Protein AF-A0A7C8YFK7-F1 (afdb_monomer)

Sequence (112 aa):
TAVASSLMDRQGRKSLLTISFSGMAASMLLLSLSFTWEILAPYSGTLAVLGTVLYVLSFSLGAGPVPALLLPEIFASRIRAKAVALSLGMHWASNFVIGLYFLSVVNKFGIS

Secondary structure (DSSP, 8-state):
-HHHHHHHHHH-HHHHHHHHHHHHHHHHHHHHHHHH-GGGGGGHHHHHHHHHHHHHHHIIIIITHHHHHHHHHHS-HHHHHHHHHHHHHHHHHHHHHHHHHHHHHHHHHS--

Organism: Opuntia streptacantha (NCBI:txid393608)

InterPro domains:
  IPR005828 Major facilitator, sugar transporter-like [PF00083] (1-109)
  IPR020846 Major facilitator superfamily domain [PS50850] (1-112)
  IPR036259 MFS transporter superfamily [G3DSA:1.20.1250.20] (1-112)
  IPR036259 MFS transporter superfamily [SSF103473] (3-111)
  IPR050360 Major Facilitator Superfamily Sugar Transporters [PTHR48022] (1-108)

Solvent-accessible surface area (backbone atoms only — not comparable to full-atom values): 6052 Å² total; per-residue (Å²): 105,75,66,33,53,59,48,45,76,73,60,40,67,69,52,43,40,54,54,15,52,51,41,32,51,53,20,52,50,47,32,52,50,27,75,68,38,74,92,36,52,92,48,20,68,61,46,37,51,51,21,50,51,47,25,52,51,23,34,60,52,10,64,56,56,42,56,72,60,43,54,65,70,75,36,57,79,91,51,26,68,61,53,52,51,50,53,51,51,52,50,53,51,51,52,50,53,48,67,70,42,46,64,62,48,44,75,73,71,51,85,131

Foldseek 3Di:
DVVLVVCCVPQDQVRLQVQLVVQLVVLVVQLVCLQPDPVNVVVSVVSNVVSVVSNVVSCVSHVVVSCVVVLQVVDDPVCSVVSVVVVVVVVVVVVVVCVVCVVVCCVVPNDD

Radius of gyration: 17.55 Å; Cα contacts (8 Å, |Δi|>4): 70; chains: 1; bounding box: 43×21×43 Å

Structure (mmCIF, N/CA/C/O backbone):
data_AF-A0A7C8YFK7-F1
#
_entry.id   AF-A0A7C8YFK7-F1
#
loop_
_atom_site.group_PDB
_atom_site.id
_atom_site.type_symbol
_atom_site.label_atom_id
_atom_site.label_alt_id
_atom_site.label_comp_id
_atom_site.label_asym_id
_atom_site.label_entity_id
_atom_site.label_seq_id
_atom_site.pdbx_PDB_ins_code
_atom_site.Cartn_x
_atom_site.Cartn_y
_atom_site.Cartn_z
_atom_site.occupancy
_atom_site.B_iso_or_equiv
_atom_site.auth_seq_id
_atom_site.auth_comp_id
_atom_site.auth_asym_id
_atom_site.auth_atom_id
_atom_site.pdbx_PDB_model_num
ATOM 1 N N . THR A 1 1 ? 6.158 -5.861 11.794 1.00 49.69 1 THR A N 1
ATOM 2 C CA . THR A 1 1 ? 5.114 -5.761 12.840 1.00 49.69 1 THR A CA 1
ATOM 3 C C . THR A 1 1 ? 5.638 -5.181 14.144 1.00 49.69 1 THR A C 1
ATOM 5 O O . THR A 1 1 ? 5.095 -4.170 14.542 1.00 49.69 1 THR A O 1
ATOM 8 N N . ALA A 1 2 ? 6.723 -5.696 14.748 1.00 54.84 2 ALA A N 1
ATOM 9 C CA . ALA A 1 2 ? 7.289 -5.137 15.994 1.00 54.84 2 ALA A CA 1
ATOM 10 C C . ALA A 1 2 ? 7.760 -3.666 15.884 1.00 54.84 2 ALA A C 1
ATOM 12 O O . ALA A 1 2 ? 7.488 -2.851 16.762 1.00 54.84 2 ALA A O 1
ATOM 13 N N . VAL A 1 3 ? 8.411 -3.308 14.770 1.00 59.75 3 VAL A N 1
ATOM 14 C CA . VAL A 1 3 ? 8.826 -1.920 14.480 1.00 59.75 3 VAL A CA 1
ATOM 15 C C . VAL A 1 3 ? 7.614 -1.019 14.208 1.00 59.75 3 VAL A C 1
ATOM 17 O O . VAL A 1 3 ? 7.572 0.119 14.660 1.00 59.75 3 VAL A O 1
ATOM 20 N N . ALA A 1 4 ? 6.595 -1.542 13.517 1.00 55.88 4 ALA A N 1
ATOM 21 C CA . ALA A 1 4 ? 5.356 -0.814 13.239 1.00 55.88 4 ALA A CA 1
ATOM 22 C C . ALA A 1 4 ? 4.587 -0.510 14.533 1.00 55.88 4 ALA A C 1
ATOM 24 O O . ALA A 1 4 ? 4.139 0.614 14.725 1.00 55.88 4 ALA A O 1
ATOM 25 N N . SER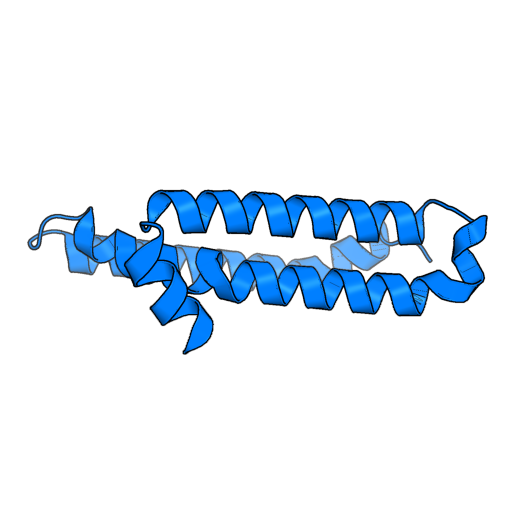 A 1 5 ? 4.488 -1.482 15.448 1.00 56.78 5 SER A N 1
ATOM 26 C CA . SER A 1 5 ? 3.836 -1.294 16.745 1.00 56.78 5 SER A CA 1
ATOM 27 C C . SER A 1 5 ? 4.596 -0.310 17.636 1.00 56.78 5 SER A C 1
ATOM 29 O O . SER A 1 5 ? 3.968 0.569 18.216 1.00 56.78 5 SER A O 1
ATOM 31 N N . SER A 1 6 ? 5.936 -0.368 17.683 1.00 59.28 6 SER A N 1
ATOM 32 C CA . SER A 1 6 ? 6.709 0.580 18.504 1.00 59.28 6 SER A CA 1
ATOM 33 C C . SER A 1 6 ? 6.652 2.013 17.964 1.00 59.28 6 SER A C 1
ATOM 35 O O . SER A 1 6 ? 6.704 2.970 18.737 1.00 59.28 6 SER A O 1
ATOM 37 N N . LEU A 1 7 ? 6.566 2.178 16.639 1.00 57.53 7 LEU A N 1
ATOM 38 C CA . LEU A 1 7 ? 6.439 3.488 16.002 1.00 57.53 7 LEU A CA 1
ATOM 39 C C . LEU A 1 7 ? 5.013 4.044 16.146 1.00 57.53 7 LEU A C 1
ATOM 41 O O . LEU A 1 7 ? 4.834 5.240 16.378 1.00 57.53 7 LEU A O 1
ATOM 45 N N . MET A 1 8 ? 4.003 3.172 16.096 1.00 55.91 8 MET A N 1
ATOM 46 C CA . MET A 1 8 ? 2.598 3.524 16.300 1.00 55.91 8 MET A CA 1
ATOM 47 C C . MET A 1 8 ? 2.322 4.070 17.708 1.00 55.91 8 MET A C 1
ATOM 49 O O . MET A 1 8 ? 1.597 5.060 17.829 1.00 55.91 8 MET A O 1
ATOM 53 N N . ASP A 1 9 ? 2.948 3.494 18.740 1.00 60.50 9 ASP A N 1
ATOM 54 C CA . ASP A 1 9 ? 2.816 3.961 20.128 1.00 60.50 9 ASP A CA 1
ATOM 55 C C . ASP A 1 9 ? 3.470 5.332 20.365 1.00 60.50 9 ASP A C 1
ATOM 57 O O . ASP A 1 9 ? 3.035 6.083 21.236 1.00 60.50 9 ASP A O 1
ATOM 61 N N . ARG A 1 10 ? 4.492 5.701 19.576 1.00 59.84 10 ARG A N 1
ATOM 62 C CA . ARG A 1 10 ? 5.214 6.977 19.738 1.00 59.84 10 ARG A CA 1
ATOM 63 C C . ARG A 1 10 ? 4.669 8.134 18.904 1.00 59.84 10 ARG A C 1
ATOM 65 O O . ARG A 1 10 ? 4.801 9.278 19.326 1.00 59.84 10 ARG A O 1
ATOM 72 N N . GLN A 1 11 ? 4.121 7.872 17.716 1.00 61.47 11 GLN A N 1
ATOM 73 C CA . GLN A 1 11 ? 3.887 8.916 16.702 1.00 61.47 11 GLN A CA 1
ATOM 74 C C . GLN A 1 11 ? 2.408 9.256 16.462 1.00 61.47 11 GLN A C 1
ATOM 76 O O . GLN A 1 11 ? 2.102 10.253 15.808 1.00 61.47 11 GLN A O 1
ATOM 81 N N . GLY A 1 12 ? 1.484 8.474 17.027 1.00 67.12 12 GLY A N 1
ATOM 82 C CA . GLY A 1 12 ? 0.047 8.697 16.898 1.00 67.12 12 GLY A CA 1
ATOM 83 C C . GLY A 1 12 ? -0.526 8.177 15.573 1.00 67.12 12 GLY A C 1
ATOM 84 O O . GLY A 1 12 ? 0.036 8.338 14.488 1.00 67.12 12 GLY A O 1
ATOM 85 N N . ARG A 1 13 ? -1.705 7.556 15.661 1.00 70.12 13 ARG A N 1
ATOM 86 C CA . ARG A 1 13 ? -2.325 6.745 14.594 1.00 70.12 13 ARG A CA 1
ATOM 87 C C . ARG A 1 13 ? -2.587 7.511 13.291 1.00 70.12 13 ARG A C 1
ATOM 89 O O . ARG A 1 13 ? -2.390 6.964 12.212 1.00 70.12 13 ARG A O 1
ATOM 96 N N . LYS A 1 14 ? -2.986 8.788 13.374 1.00 69.81 14 LYS A N 1
ATOM 97 C CA . LYS A 1 14 ? -3.202 9.649 12.192 1.00 69.81 14 LYS A CA 1
ATOM 98 C C . LYS A 1 14 ? -1.902 10.009 11.470 1.00 69.81 14 LYS A C 1
ATOM 100 O O . LYS A 1 14 ? -1.874 9.986 10.246 1.00 69.81 14 LYS A O 1
ATOM 105 N N . SER A 1 15 ? -0.844 10.329 12.215 1.00 73.06 15 SER A N 1
ATOM 106 C CA . SER A 1 15 ? 0.449 10.714 11.634 1.00 73.06 15 SER A CA 1
ATOM 107 C C . SER A 1 15 ? 1.090 9.538 10.897 1.00 73.06 15 SER A C 1
ATOM 109 O O . SER A 1 15 ? 1.552 9.684 9.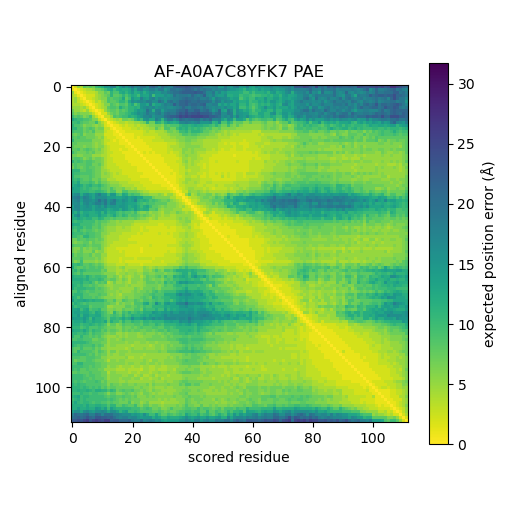766 1.00 73.06 15 SER A O 1
ATOM 111 N N . LEU A 1 16 ? 1.005 8.337 11.486 1.00 77.69 16 LEU A N 1
ATOM 112 C CA . LEU A 1 16 ? 1.516 7.103 10.884 1.00 77.69 16 LEU A CA 1
ATOM 113 C C . LEU A 1 16 ? 0.859 6.801 9.526 1.00 77.69 16 LEU A C 1
ATOM 115 O O . LEU A 1 16 ? 1.529 6.360 8.590 1.00 77.69 16 LEU A O 1
ATOM 119 N N . LEU A 1 17 ? -0.444 7.078 9.403 1.00 80.56 17 LEU A N 1
ATOM 120 C CA . LEU A 1 17 ? -1.182 6.902 8.155 1.00 80.56 17 LEU A CA 1
ATOM 121 C C . LEU A 1 17 ? -0.696 7.881 7.073 1.00 80.56 17 LEU A C 1
ATOM 123 O O . LEU A 1 17 ? -0.425 7.460 5.950 1.00 80.56 17 LEU A O 1
ATOM 127 N N . THR A 1 18 ? -0.521 9.161 7.415 1.00 80.38 18 THR A N 1
ATOM 128 C CA . THR A 1 18 ? -0.033 10.188 6.479 1.00 80.38 18 THR A CA 1
ATOM 129 C C . THR A 1 18 ? 1.395 9.904 6.007 1.00 80.38 18 THR A C 1
ATOM 131 O O . THR A 1 18 ? 1.671 10.015 4.815 1.00 80.38 18 THR A O 1
ATOM 134 N N . ILE A 1 19 ? 2.285 9.479 6.912 1.00 84.25 19 ILE A N 1
ATOM 135 C CA . ILE A 1 19 ? 3.669 9.095 6.581 1.00 84.25 19 ILE A CA 1
ATOM 136 C C . ILE A 1 19 ? 3.694 7.866 5.663 1.00 84.25 19 ILE A C 1
ATOM 138 O O . ILE A 1 19 ? 4.495 7.780 4.736 1.00 84.25 19 ILE A O 1
ATOM 142 N N . SER A 1 20 ? 2.792 6.910 5.886 1.00 86.00 20 SER A N 1
ATOM 143 C CA . SER A 1 20 ? 2.705 5.727 5.026 1.00 86.00 20 SER A CA 1
ATOM 144 C C . SER A 1 20 ? 2.223 6.089 3.624 1.00 86.00 20 SER A C 1
ATOM 146 O O . SER A 1 20 ? 2.788 5.607 2.645 1.00 86.00 20 SER A O 1
ATOM 148 N N . PHE A 1 21 ? 1.225 6.972 3.505 1.00 86.44 21 PHE A N 1
ATOM 149 C CA . PHE A 1 21 ? 0.769 7.469 2.205 1.00 86.44 21 PHE A CA 1
ATOM 150 C C . PHE A 1 21 ? 1.841 8.273 1.468 1.00 86.44 21 PHE A C 1
ATOM 152 O O . PHE A 1 21 ? 1.997 8.079 0.263 1.00 86.44 21 PHE A O 1
ATOM 159 N N . SER A 1 22 ? 2.619 9.111 2.159 1.00 89.19 22 SER A N 1
ATOM 160 C CA . SER A 1 22 ? 3.727 9.827 1.518 1.00 89.19 22 SER A CA 1
ATOM 161 C C . SER A 1 22 ? 4.843 8.876 1.064 1.00 89.19 22 SER A C 1
ATOM 163 O O . SER A 1 22 ? 5.341 9.022 -0.051 1.00 89.19 22 SER A O 1
ATOM 165 N N . GLY A 1 23 ? 5.180 7.856 1.862 1.00 88.38 23 GLY A N 1
ATOM 166 C CA . GLY A 1 23 ? 6.146 6.815 1.487 1.00 88.38 23 GLY A CA 1
ATOM 167 C C . GLY A 1 23 ? 5.697 5.977 0.285 1.00 88.38 23 GLY A C 1
ATOM 168 O O . GLY A 1 23 ? 6.477 5.734 -0.640 1.0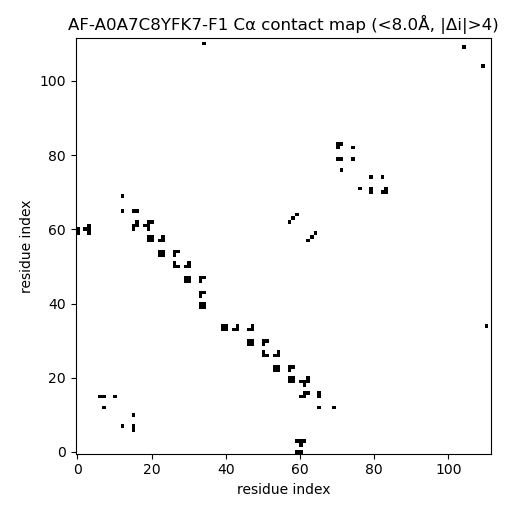0 88.38 23 GLY A O 1
ATOM 169 N N . MET A 1 24 ? 4.415 5.602 0.241 1.00 90.12 24 MET A N 1
ATOM 170 C CA . MET A 1 24 ? 3.817 4.916 -0.909 1.00 90.12 24 MET A CA 1
ATOM 171 C C . MET A 1 24 ? 3.822 5.795 -2.169 1.00 90.12 24 MET A C 1
ATOM 173 O O . MET A 1 24 ? 4.171 5.307 -3.243 1.00 90.12 24 MET A O 1
ATOM 177 N N . ALA A 1 25 ? 3.506 7.090 -2.044 1.00 92.31 25 ALA A N 1
ATOM 178 C CA . ALA A 1 25 ? 3.554 8.036 -3.161 1.00 92.31 25 ALA A CA 1
ATOM 179 C C . ALA A 1 25 ? 4.981 8.211 -3.708 1.00 92.31 25 ALA A C 1
ATOM 181 O O . ALA A 1 25 ? 5.188 8.150 -4.919 1.00 92.31 25 ALA A O 1
ATOM 182 N N . ALA A 1 26 ? 5.975 8.357 -2.828 1.00 92.19 26 ALA A N 1
ATOM 183 C CA . ALA A 1 26 ? 7.380 8.451 -3.220 1.00 92.19 26 ALA A CA 1
ATOM 184 C C . ALA A 1 26 ? 7.869 7.174 -3.926 1.00 92.19 26 ALA A C 1
ATOM 186 O O . ALA A 1 26 ? 8.566 7.249 -4.936 1.00 92.19 26 ALA A O 1
ATOM 187 N N . SER A 1 27 ? 7.450 6.003 -3.439 1.00 90.38 27 SER A N 1
ATOM 188 C CA . SER A 1 27 ? 7.785 4.717 -4.058 1.00 90.38 27 SER A CA 1
ATOM 189 C C . SER A 1 27 ? 7.170 4.584 -5.455 1.00 90.38 27 SER A C 1
ATOM 191 O O . SER A 1 27 ? 7.856 4.182 -6.389 1.00 90.38 27 SER A O 1
ATOM 193 N N . MET A 1 28 ? 5.908 4.988 -5.636 1.00 89.12 28 MET A N 1
ATOM 194 C CA . MET A 1 28 ? 5.258 5.000 -6.954 1.00 89.12 28 MET A CA 1
ATOM 195 C C . MET A 1 28 ? 5.926 5.968 -7.936 1.00 89.12 28 MET A C 1
ATOM 197 O O . MET A 1 28 ? 6.096 5.618 -9.102 1.00 89.12 28 MET A O 1
ATOM 201 N N . LEU A 1 29 ? 6.361 7.147 -7.477 1.00 90.31 29 LEU A N 1
ATOM 202 C CA . LEU A 1 29 ? 7.153 8.065 -8.303 1.00 90.31 29 LEU A CA 1
ATOM 203 C C . LEU A 1 29 ? 8.476 7.430 -8.742 1.00 90.31 29 LEU A C 1
ATOM 205 O O . LEU A 1 29 ? 8.854 7.552 -9.905 1.00 90.31 29 LEU A O 1
ATOM 209 N N . LEU A 1 30 ? 9.151 6.709 -7.843 1.00 88.19 30 LEU A N 1
ATOM 210 C CA . LEU A 1 30 ? 10.392 6.004 -8.159 1.00 88.19 30 LEU A CA 1
ATOM 211 C C . LEU A 1 30 ? 10.169 4.911 -9.216 1.00 88.19 30 LEU A C 1
ATOM 213 O O . LEU A 1 30 ? 10.933 4.852 -10.178 1.00 88.19 30 LEU A O 1
ATOM 217 N N . LEU A 1 31 ? 9.103 4.105 -9.100 1.00 87.69 31 LEU A N 1
ATOM 218 C CA . LEU A 1 31 ? 8.735 3.143 -10.149 1.00 87.69 31 LEU A CA 1
ATOM 219 C C . LEU A 1 31 ? 8.433 3.844 -11.481 1.00 87.69 31 LEU A C 1
ATOM 221 O O . LEU A 1 31 ? 8.935 3.418 -12.518 1.00 87.69 31 LEU A O 1
ATOM 225 N N . SER A 1 32 ? 7.659 4.933 -11.465 1.00 87.88 32 SER A N 1
ATOM 226 C CA . SER A 1 32 ? 7.328 5.685 -12.681 1.00 87.88 32 SER A CA 1
ATOM 227 C C . SER A 1 32 ? 8.583 6.200 -13.388 1.00 87.88 32 SER A C 1
ATOM 229 O O . SER A 1 32 ? 8.705 6.055 -14.603 1.00 87.88 32 SER A O 1
ATOM 231 N N . LEU A 1 33 ? 9.535 6.768 -12.643 1.00 86.12 33 LEU A N 1
ATOM 232 C CA . LEU A 1 33 ? 10.801 7.258 -13.194 1.00 86.12 33 LEU A CA 1
ATOM 233 C C . LEU A 1 33 ? 11.671 6.113 -13.723 1.00 86.12 33 LEU A C 1
ATOM 235 O O . LEU A 1 33 ? 12.274 6.247 -14.786 1.00 86.12 33 LEU A O 1
ATOM 239 N N . SER A 1 34 ? 11.682 4.979 -13.018 1.00 83.81 34 SER A N 1
ATOM 240 C CA . SER A 1 34 ? 12.436 3.782 -13.398 1.00 83.81 34 SER A CA 1
ATOM 241 C C . SER A 1 34 ? 12.004 3.199 -14.744 1.00 83.81 34 SER A C 1
ATOM 243 O O . SER A 1 34 ? 12.837 2.628 -15.442 1.00 83.81 34 SER A O 1
ATOM 245 N N . PHE A 1 35 ? 10.724 3.329 -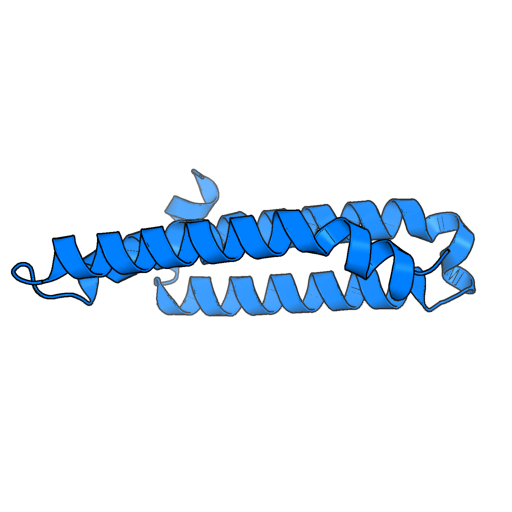15.104 1.00 80.44 35 PHE A N 1
ATOM 246 C CA . PHE A 1 35 ? 10.205 2.848 -16.387 1.00 80.44 35 PHE A CA 1
ATOM 247 C C . PHE A 1 35 ? 10.144 3.921 -17.484 1.00 80.44 35 PHE A C 1
ATOM 249 O O . PHE A 1 35 ? 10.040 3.573 -18.654 1.00 80.44 35 PHE A O 1
ATOM 256 N N . THR A 1 36 ? 10.204 5.211 -17.137 1.00 83.19 36 THR A N 1
ATOM 257 C CA . THR A 1 36 ? 10.097 6.309 -18.121 1.00 83.19 36 THR A CA 1
ATOM 258 C C . THR A 1 36 ? 11.459 6.762 -18.654 1.00 83.19 36 THR A C 1
ATOM 260 O O . THR A 1 36 ? 11.555 7.214 -19.792 1.00 83.19 36 THR A O 1
ATOM 263 N N . TRP A 1 37 ? 12.526 6.679 -17.853 1.00 81.75 37 TRP A N 1
ATOM 264 C CA . TRP A 1 37 ? 13.850 7.139 -18.278 1.00 81.75 37 TRP A CA 1
ATOM 265 C C . TRP A 1 37 ? 14.687 6.030 -18.914 1.00 81.75 37 TRP A C 1
ATOM 267 O O . TRP A 1 37 ? 15.164 5.128 -18.229 1.00 81.75 37 TRP A O 1
ATOM 277 N N . GLU A 1 38 ? 14.983 6.181 -20.208 1.00 71.75 38 GLU A N 1
ATOM 278 C CA . GLU A 1 38 ? 15.837 5.250 -20.962 1.00 71.75 38 GLU A CA 1
ATOM 279 C C . GLU A 1 38 ? 17.263 5.137 -20.403 1.00 71.75 38 GLU A C 1
ATOM 281 O O . GLU A 1 38 ? 17.884 4.082 -20.483 1.00 71.75 38 GLU A O 1
ATOM 286 N N . ILE A 1 39 ? 17.774 6.185 -19.747 1.00 72.38 39 ILE A N 1
ATOM 287 C CA . ILE A 1 39 ? 19.095 6.171 -19.089 1.00 72.38 39 ILE A CA 1
ATOM 288 C C . ILE A 1 39 ? 19.136 5.130 -17.955 1.00 72.38 39 ILE A C 1
ATOM 290 O O . ILE A 1 39 ? 20.184 4.558 -17.659 1.00 72.38 39 ILE A O 1
ATOM 294 N N . LEU A 1 40 ? 17.986 4.862 -17.329 1.00 69.88 40 LEU A N 1
ATOM 295 C CA . LEU A 1 40 ? 17.832 3.860 -16.278 1.00 69.88 40 LEU A CA 1
ATOM 296 C C . LEU A 1 40 ? 17.437 2.482 -16.822 1.00 69.88 40 LEU A C 1
ATOM 298 O O . LEU A 1 40 ? 17.381 1.546 -16.030 1.00 69.88 40 LEU A O 1
ATOM 302 N N . ALA A 1 41 ? 17.234 2.311 -18.135 1.00 71.94 41 ALA A N 1
ATOM 303 C CA . ALA A 1 41 ? 16.854 1.037 -18.748 1.00 71.94 41 ALA A CA 1
ATOM 304 C C . ALA A 1 41 ? 17.690 -0.175 -18.277 1.00 71.94 41 ALA A C 1
ATOM 306 O O . ALA A 1 41 ? 17.073 -1.173 -17.892 1.00 71.94 41 ALA A O 1
ATOM 307 N N . PRO A 1 42 ? 19.040 -0.120 -18.187 1.00 78.81 42 PRO A N 1
ATOM 308 C CA . PRO A 1 42 ? 19.827 -1.265 -17.713 1.00 78.81 42 PRO A CA 1
ATOM 309 C C . PRO A 1 42 ? 19.631 -1.589 -16.222 1.00 78.81 42 PRO A C 1
ATOM 311 O O . PRO A 1 42 ? 19.871 -2.720 -15.808 1.00 78.81 42 PRO A O 1
ATOM 314 N N . TYR A 1 43 ? 19.175 -0.629 -15.411 1.00 80.38 43 TYR A N 1
ATOM 315 C CA . TYR A 1 43 ? 18.926 -0.806 -13.973 1.00 80.38 43 TYR A CA 1
ATOM 316 C C . TYR A 1 43 ? 17.432 -0.842 -13.614 1.00 80.38 43 TYR A C 1
ATOM 318 O O . TYR A 1 43 ? 17.086 -1.023 -12.445 1.00 80.38 43 TYR A O 1
ATOM 326 N N . SER A 1 44 ? 16.550 -0.701 -14.605 1.00 81.56 44 SER A N 1
ATOM 327 C CA . SER A 1 44 ? 15.101 -0.552 -14.441 1.00 81.56 44 SER A CA 1
ATOM 328 C C . SER A 1 44 ? 14.482 -1.695 -13.635 1.00 81.56 44 SER A C 1
ATOM 330 O O . SER A 1 44 ? 13.685 -1.445 -12.735 1.00 81.56 44 SER A O 1
ATOM 332 N N . GLY A 1 45 ? 14.913 -2.939 -13.869 1.00 81.81 45 GLY A N 1
ATOM 333 C CA . GLY A 1 45 ? 14.472 -4.102 -13.096 1.00 81.81 45 GLY A CA 1
ATOM 334 C C . GLY A 1 45 ? 14.833 -4.002 -11.609 1.00 81.81 45 GLY A C 1
ATOM 335 O O . GLY A 1 45 ? 13.979 -4.202 -10.747 1.00 81.81 45 GLY A O 1
ATOM 336 N N . THR A 1 46 ? 16.073 -3.626 -11.287 1.00 86.81 46 THR A N 1
ATOM 337 C CA . THR A 1 46 ? 16.533 -3.478 -9.895 1.00 86.81 46 THR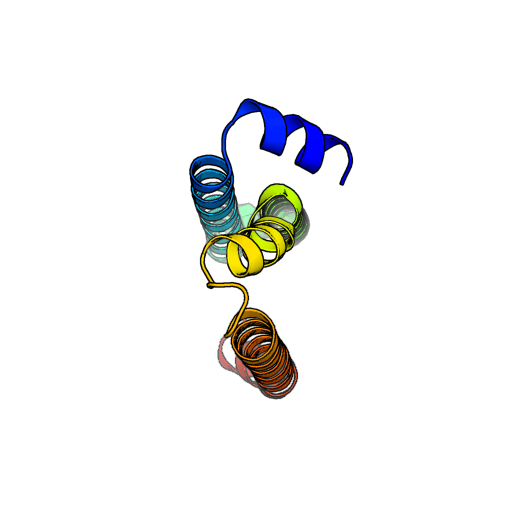 A CA 1
ATOM 338 C C . THR A 1 46 ? 15.821 -2.328 -9.184 1.00 86.81 46 THR A C 1
ATOM 340 O O . THR A 1 46 ? 15.397 -2.484 -8.037 1.00 86.81 46 THR A O 1
ATOM 343 N N . LEU A 1 47 ? 15.645 -1.184 -9.854 1.00 85.44 47 LEU A N 1
ATOM 344 C CA . LEU A 1 47 ? 14.911 -0.043 -9.301 1.00 85.44 47 LEU A CA 1
ATOM 345 C C . LEU A 1 47 ? 13.415 -0.341 -9.133 1.00 85.44 47 LEU A C 1
ATOM 347 O O . LEU A 1 47 ? 12.839 0.054 -8.120 1.00 85.44 47 LEU A O 1
ATOM 351 N N . ALA A 1 48 ? 12.795 -1.081 -10.056 1.00 87.00 48 ALA A N 1
ATOM 352 C CA . ALA A 1 48 ? 11.404 -1.511 -9.933 1.00 87.00 48 ALA A CA 1
ATOM 353 C C . ALA A 1 48 ? 11.203 -2.448 -8.733 1.00 87.00 48 ALA A C 1
ATOM 355 O O . ALA A 1 48 ? 10.258 -2.270 -7.959 1.00 87.00 48 ALA A O 1
ATOM 356 N N . VAL A 1 49 ? 12.119 -3.402 -8.524 1.00 89.31 49 VAL A N 1
ATOM 357 C CA . VAL A 1 49 ? 12.107 -4.271 -7.337 1.00 89.31 49 VAL A CA 1
ATOM 358 C C . VAL A 1 49 ? 12.277 -3.439 -6.068 1.00 89.31 49 VAL A C 1
ATOM 360 O O . VAL A 1 49 ? 11.475 -3.571 -5.144 1.00 89.31 49 VAL A O 1
ATOM 363 N N . LEU A 1 50 ? 13.263 -2.539 -6.030 1.00 90.12 50 LEU A N 1
ATOM 364 C CA . LEU A 1 50 ? 13.513 -1.681 -4.871 1.00 90.12 50 LEU A CA 1
ATOM 365 C C . LEU A 1 50 ? 12.298 -0.801 -4.541 1.00 90.12 50 LEU A C 1
ATOM 367 O O . LEU A 1 50 ? 11.875 -0.739 -3.387 1.00 90.12 50 LEU A O 1
ATOM 371 N N . GLY A 1 51 ? 11.706 -0.164 -5.551 1.00 88.94 51 GLY A N 1
ATOM 372 C CA . GLY A 1 51 ? 10.507 0.654 -5.403 1.00 88.94 51 GLY A CA 1
ATOM 373 C C . GLY A 1 51 ? 9.307 -0.156 -4.914 1.00 88.94 51 GLY A C 1
ATOM 374 O O . GLY A 1 51 ? 8.570 0.300 -4.042 1.00 88.94 51 GLY A O 1
ATOM 375 N N . THR A 1 52 ? 9.141 -1.387 -5.406 1.00 90.44 52 THR A N 1
ATOM 376 C CA . THR A 1 52 ? 8.065 -2.286 -4.960 1.00 90.44 52 THR A CA 1
ATOM 377 C C . THR A 1 52 ? 8.262 -2.694 -3.501 1.00 90.44 52 THR A C 1
ATOM 379 O O . THR A 1 52 ? 7.316 -2.664 -2.715 1.00 90.44 52 THR A O 1
ATOM 382 N N . VAL A 1 53 ? 9.494 -3.018 -3.099 1.00 90.69 53 VAL A N 1
ATOM 383 C CA . VAL A 1 53 ? 9.820 -3.351 -1.706 1.00 90.69 53 VAL A CA 1
ATOM 384 C C . VAL A 1 53 ? 9.567 -2.155 -0.789 1.00 90.69 53 VAL A C 1
ATOM 386 O O . VAL A 1 53 ? 8.920 -2.315 0.244 1.00 90.69 53 VAL A O 1
ATOM 389 N N . LEU A 1 54 ? 10.009 -0.953 -1.169 1.00 89.25 54 LEU A N 1
ATOM 390 C CA . LEU A 1 54 ? 9.751 0.271 -0.404 1.00 89.25 54 LEU A CA 1
ATOM 391 C C . LEU A 1 54 ? 8.251 0.542 -0.257 1.00 89.25 54 LEU A C 1
ATOM 393 O O . LEU A 1 54 ? 7.790 0.814 0.853 1.00 89.25 54 LEU A O 1
ATOM 397 N N . TYR A 1 55 ? 7.480 0.366 -1.332 1.00 89.12 55 TYR A N 1
ATOM 398 C CA . TYR A 1 55 ? 6.025 0.483 -1.297 1.00 89.12 55 TYR A CA 1
ATOM 399 C C . TYR A 1 55 ? 5.401 -0.502 -0.295 1.00 89.12 55 TYR A C 1
ATOM 401 O O . TYR A 1 55 ? 4.611 -0.098 0.561 1.00 89.12 55 TYR A O 1
ATOM 409 N N . VAL A 1 56 ? 5.794 -1.781 -0.345 1.00 88.44 56 VAL A N 1
ATOM 410 C CA . VAL A 1 56 ? 5.293 -2.825 0.568 1.00 88.44 56 VAL A CA 1
ATOM 411 C C . VAL A 1 56 ? 5.682 -2.538 2.020 1.00 88.44 56 VAL A C 1
ATOM 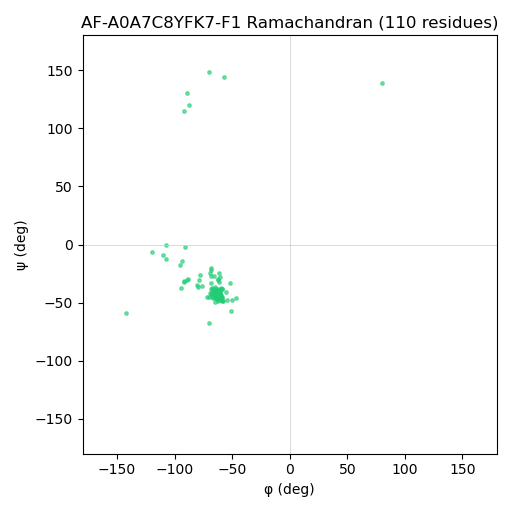413 O O . VAL A 1 56 ? 4.863 -2.731 2.924 1.00 88.44 56 VAL A O 1
ATOM 416 N N . LEU A 1 57 ? 6.899 -2.046 2.265 1.00 86.94 57 LEU A N 1
ATOM 417 C CA . LEU A 1 57 ? 7.357 -1.662 3.600 1.00 86.94 57 LEU A CA 1
ATOM 418 C C . LEU A 1 57 ? 6.553 -0.475 4.143 1.00 86.94 57 LEU A C 1
ATOM 420 O O . LEU A 1 57 ? 6.026 -0.565 5.252 1.00 86.94 57 LEU A O 1
ATOM 424 N N . SER A 1 58 ? 6.387 0.599 3.365 1.00 86.31 58 SER A N 1
ATOM 425 C CA . SER A 1 58 ? 5.563 1.752 3.757 1.00 86.31 58 SER A CA 1
ATOM 426 C C . SER A 1 58 ? 4.104 1.359 4.004 1.00 86.31 58 SER A C 1
ATOM 428 O O . SER A 1 58 ? 3.518 1.777 5.003 1.00 86.31 58 SER A O 1
ATOM 430 N N . PHE A 1 59 ? 3.526 0.503 3.157 1.00 83.94 59 PHE A N 1
ATOM 431 C CA . PHE A 1 59 ? 2.173 -0.020 3.352 1.00 83.94 59 PHE A CA 1
ATOM 432 C C . PHE A 1 59 ? 2.051 -0.812 4.662 1.00 83.94 59 PHE A C 1
ATOM 434 O O . PHE A 1 59 ? 1.138 -0.577 5.458 1.00 83.94 59 PHE A O 1
ATOM 441 N N . SER A 1 60 ? 3.000 -1.716 4.916 1.00 82.81 60 SER A N 1
ATOM 442 C CA . SER A 1 60 ? 3.002 -2.589 6.097 1.00 82.81 60 SER A CA 1
ATOM 443 C C . SER A 1 60 ? 3.185 -1.825 7.411 1.00 82.81 60 SER A C 1
ATOM 445 O O . SER A 1 60 ? 2.741 -2.295 8.460 1.00 82.81 60 SER A O 1
ATOM 447 N N . LEU A 1 61 ? 3.841 -0.661 7.373 1.00 78.31 61 LEU A N 1
ATOM 448 C CA . LEU A 1 61 ? 4.083 0.169 8.552 1.00 78.31 61 LEU A CA 1
ATOM 449 C C . LEU A 1 61 ? 2.854 0.975 8.993 1.00 78.31 61 LEU A C 1
ATOM 451 O O . LEU A 1 61 ? 2.742 1.248 10.186 1.00 78.31 61 LEU A O 1
ATOM 455 N N . GLY A 1 62 ? 1.919 1.314 8.097 1.00 78.69 62 GLY A N 1
ATOM 456 C CA . GLY A 1 62 ? 0.727 2.074 8.490 1.00 78.69 62 GLY A CA 1
ATOM 457 C C . GLY A 1 62 ? -0.561 1.665 7.796 1.00 78.69 62 GLY A C 1
ATOM 458 O O . GLY A 1 62 ? -1.498 1.262 8.477 1.00 78.69 62 GLY A O 1
ATOM 459 N N . ALA A 1 63 ? -0.639 1.731 6.467 1.00 76.50 63 ALA A N 1
ATOM 460 C CA . ALA A 1 63 ? -1.898 1.494 5.750 1.00 76.50 63 ALA A CA 1
ATOM 461 C C . ALA A 1 63 ? -2.484 0.079 5.946 1.00 76.50 63 ALA A C 1
ATOM 463 O O . ALA A 1 63 ? -3.697 -0.085 5.854 1.00 76.50 63 ALA A O 1
ATOM 464 N N . GLY A 1 64 ? -1.657 -0.918 6.275 1.00 79.00 64 GLY A N 1
ATOM 465 C CA . GLY A 1 64 ? -2.115 -2.244 6.697 1.00 79.00 64 GLY A CA 1
ATOM 466 C C . GLY A 1 64 ? -2.767 -2.251 8.093 1.00 79.00 64 GLY A C 1
ATOM 467 O O . GLY A 1 64 ? -3.967 -2.499 8.208 1.00 79.00 64 GLY A O 1
ATOM 468 N N . PRO A 1 65 ? -2.008 -1.998 9.177 1.00 72.00 65 PRO A N 1
ATOM 469 C CA . PRO A 1 65 ? -2.513 -2.148 10.546 1.00 72.00 65 PRO A CA 1
ATOM 470 C C . PRO A 1 65 ? -3.401 -0.990 11.034 1.00 72.00 65 PRO A C 1
ATOM 472 O O . PRO A 1 65 ? -4.301 -1.204 11.845 1.00 72.00 65 PRO A O 1
ATOM 475 N N . VAL A 1 66 ? -3.175 0.241 10.566 1.00 78.44 66 VAL A N 1
ATOM 476 C CA . VAL A 1 66 ? -3.813 1.444 11.132 1.00 78.44 66 VAL A CA 1
ATOM 477 C C . VAL A 1 66 ? -5.325 1.489 10.889 1.00 78.44 66 VAL A C 1
ATOM 479 O O . VAL A 1 66 ? -6.050 1.754 11.850 1.00 78.44 66 VAL A O 1
ATOM 482 N N . PRO A 1 67 ? -5.861 1.194 9.686 1.00 75.88 67 PRO A N 1
ATOM 483 C CA . PRO A 1 67 ? -7.309 1.147 9.485 1.00 75.88 67 PRO A CA 1
ATOM 484 C C . PRO A 1 67 ? -7.984 0.078 10.349 1.00 75.88 67 PRO A C 1
ATOM 486 O O . PRO A 1 67 ? -9.028 0.343 10.941 1.00 75.88 67 PRO A O 1
ATOM 489 N N . ALA A 1 68 ? -7.362 -1.097 10.497 1.00 74.62 68 ALA A N 1
ATOM 490 C CA . ALA A 1 68 ? -7.885 -2.176 11.336 1.00 74.62 68 ALA A CA 1
ATOM 491 C C . ALA A 1 68 ? -7.991 -1.777 12.820 1.00 74.62 68 ALA A C 1
ATOM 493 O O . ALA A 1 68 ? -8.889 -2.245 13.517 1.00 74.62 68 ALA A O 1
ATOM 494 N N . LEU A 1 69 ? -7.114 -0.884 13.288 1.00 76.19 69 LEU A N 1
ATOM 495 C CA . LEU A 1 69 ? -7.111 -0.362 14.657 1.00 76.19 69 LEU A CA 1
ATOM 496 C C . LEU A 1 69 ? -7.991 0.880 14.847 1.00 76.19 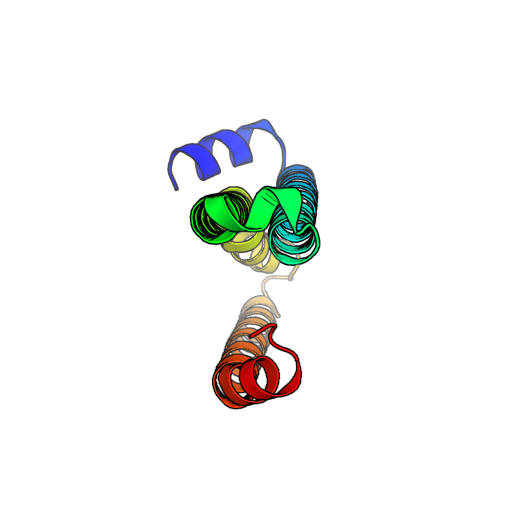69 LEU A C 1
ATOM 498 O O . LEU A 1 69 ? -8.522 1.085 15.935 1.00 76.19 69 LEU A O 1
ATOM 502 N N . LEU A 1 70 ? -8.169 1.702 13.808 1.00 76.31 70 LEU A N 1
ATOM 503 C CA . LEU A 1 70 ? -9.011 2.901 13.859 1.00 76.31 70 LEU A CA 1
ATOM 504 C C . LEU A 1 70 ? -10.504 2.586 13.709 1.00 76.31 70 LEU A C 1
ATOM 506 O O . LEU A 1 70 ? -11.321 3.229 14.366 1.00 76.31 70 LEU A O 1
ATOM 510 N N . LEU A 1 71 ? -10.884 1.604 12.881 1.00 76.19 71 LEU A N 1
ATOM 511 C CA . LEU A 1 71 ? -12.294 1.243 12.670 1.00 76.19 71 LEU A CA 1
ATOM 512 C C . LEU A 1 71 ? -13.021 0.930 14.003 1.00 76.19 71 LEU A C 1
ATOM 514 O O . LEU A 1 71 ? -14.083 1.503 14.245 1.00 76.19 71 LEU A O 1
ATOM 518 N N . PRO A 1 72 ? -12.474 0.112 14.926 1.00 74.62 72 PRO A N 1
ATOM 519 C CA . PRO A 1 72 ? -13.110 -0.167 16.215 1.00 74.62 72 PRO A CA 1
ATOM 520 C C . PRO A 1 72 ? -13.166 1.025 17.181 1.00 74.62 72 PRO A C 1
ATOM 522 O O . PRO A 1 72 ? -13.968 0.978 18.114 1.00 74.62 72 PRO A O 1
ATOM 525 N N . GLU A 1 73 ? -12.313 2.039 16.990 1.00 78.69 73 GLU A N 1
ATOM 526 C CA . GLU A 1 73 ? -12.214 3.231 17.849 1.00 78.69 73 GLU A CA 1
ATOM 527 C C . GLU A 1 73 ? -13.136 4.366 17.405 1.00 78.69 73 GLU A C 1
ATOM 529 O O . GLU A 1 73 ? -13.619 5.127 18.238 1.00 78.69 73 GLU A O 1
ATOM 534 N N . ILE A 1 74 ? -13.405 4.471 16.102 1.00 81.56 74 ILE A N 1
ATOM 535 C CA . ILE A 1 74 ? -14.300 5.490 15.538 1.00 81.56 74 ILE A CA 1
ATOM 536 C C . ILE A 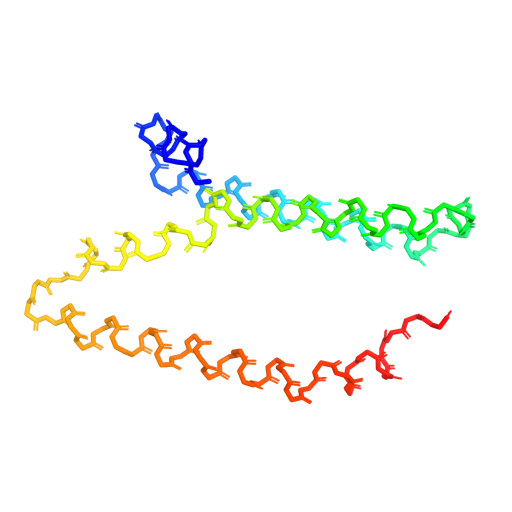1 74 ? -15.769 5.072 15.697 1.00 81.56 74 ILE A C 1
ATOM 538 O O . ILE A 1 74 ? -16.643 5.916 15.903 1.00 81.56 74 ILE A O 1
ATOM 542 N N . PHE A 1 75 ? -16.068 3.772 15.605 1.00 83.69 75 PHE A N 1
ATOM 543 C CA . PHE A 1 75 ? -17.443 3.282 15.666 1.00 83.69 75 PHE A CA 1
ATOM 544 C C . PHE A 1 75 ? -17.906 2.974 17.093 1.00 83.69 75 PHE A C 1
ATOM 546 O O . PHE A 1 75 ? -17.289 2.200 17.823 1.00 83.69 75 PHE A O 1
ATOM 553 N N . ALA A 1 76 ? -19.082 3.498 17.453 1.00 81.69 76 ALA A N 1
ATOM 554 C CA . ALA A 1 76 ? -19.753 3.163 18.705 1.00 81.69 76 ALA A CA 1
ATOM 555 C C . ALA A 1 76 ? -20.002 1.647 18.823 1.00 81.69 76 ALA A C 1
ATOM 557 O O . ALA A 1 76 ? -20.347 0.977 17.842 1.00 81.69 76 ALA A O 1
ATOM 558 N N . SER A 1 77 ? -19.894 1.110 20.044 1.00 81.50 77 SER A N 1
ATOM 559 C CA . SER A 1 77 ? -19.947 -0.339 20.318 1.00 81.50 77 SER A CA 1
ATOM 560 C C . SER A 1 77 ? -21.166 -1.045 19.708 1.00 81.50 77 SER A C 1
ATOM 562 O O . SER A 1 77 ? -21.045 -2.179 19.250 1.00 81.50 77 SER A O 1
ATOM 564 N N . ARG A 1 78 ? -22.310 -0.350 19.634 1.00 82.12 78 ARG A N 1
ATOM 565 C CA . ARG A 1 78 ? -23.581 -0.839 19.078 1.00 82.12 78 ARG A CA 1
ATOM 566 C C . ARG A 1 78 ? -23.529 -1.145 17.576 1.00 82.12 78 ARG A C 1
ATOM 568 O O . ARG A 1 78 ? -24.184 -2.083 17.134 1.00 82.12 78 ARG A O 1
ATOM 575 N N . ILE A 1 79 ? -22.790 -0.360 16.791 1.00 85.94 79 ILE A N 1
ATOM 576 C CA . ILE A 1 79 ? -22.726 -0.495 15.320 1.00 85.94 79 ILE A CA 1
ATOM 577 C C . ILE A 1 79 ? -21.402 -1.077 14.823 1.00 85.94 79 ILE A C 1
ATOM 579 O O . ILE A 1 79 ? -21.312 -1.498 13.672 1.00 85.94 79 ILE A O 1
ATOM 583 N N . ARG A 1 80 ? -20.393 -1.148 15.695 1.00 85.81 80 ARG A N 1
ATOM 584 C CA . ARG A 1 80 ? -19.029 -1.577 15.379 1.00 85.81 80 ARG A CA 1
ATOM 585 C C . ARG A 1 80 ? -18.959 -2.896 14.612 1.00 85.81 80 ARG A C 1
ATOM 587 O O . ARG A 1 80 ? -18.284 -2.952 13.594 1.00 85.81 80 ARG A O 1
ATOM 594 N N . ALA A 1 81 ? -19.680 -3.930 15.049 1.00 85.44 81 ALA A N 1
ATOM 595 C CA . ALA A 1 81 ? -19.655 -5.231 14.375 1.00 85.44 81 ALA A CA 1
ATOM 596 C C . ALA A 1 81 ? -20.154 -5.145 12.919 1.00 85.44 81 ALA A C 1
ATOM 598 O O . ALA A 1 81 ? -19.527 -5.694 12.017 1.00 85.44 81 ALA A O 1
ATOM 599 N N . LYS A 1 82 ? -21.241 -4.399 12.676 1.00 87.25 82 LYS A N 1
ATOM 600 C CA . LYS A 1 82 ? -21.797 -4.200 11.328 1.00 87.25 82 LYS A CA 1
ATOM 601 C C . LYS A 1 82 ? -20.866 -3.361 10.452 1.00 87.25 82 LYS A C 1
ATOM 603 O O . LYS A 1 82 ? -20.651 -3.701 9.295 1.00 87.25 82 LYS A O 1
ATOM 608 N N . ALA A 1 83 ? -20.302 -2.291 11.011 1.00 86.56 83 ALA A N 1
ATOM 609 C CA . ALA A 1 83 ? -19.395 -1.404 10.292 1.00 86.56 83 ALA A CA 1
ATOM 610 C C . ALA A 1 83 ? -18.095 -2.119 9.887 1.00 86.56 83 ALA A C 1
ATOM 612 O O . ALA A 1 83 ? -17.690 -2.044 8.731 1.00 86.56 83 ALA A O 1
ATOM 613 N N . VAL A 1 84 ? -17.490 -2.885 10.803 1.00 86.88 84 VAL A N 1
ATOM 614 C CA . VAL A 1 84 ? -16.286 -3.682 10.518 1.00 86.88 84 VAL A CA 1
ATOM 615 C C . VAL A 1 84 ? -16.571 -4.758 9.468 1.00 86.88 84 VAL A C 1
ATOM 617 O O . VAL A 1 84 ? -15.776 -4.918 8.546 1.00 86.88 84 VAL A O 1
ATOM 620 N N . ALA A 1 85 ? -17.711 -5.454 9.555 1.00 87.88 85 ALA A N 1
ATOM 621 C CA . ALA A 1 85 ? -18.102 -6.446 8.554 1.00 87.88 85 ALA A CA 1
ATOM 622 C C . ALA A 1 85 ? -18.273 -5.824 7.157 1.00 87.88 85 ALA A C 1
ATOM 624 O O . ALA A 1 85 ? -17.795 -6.391 6.176 1.00 87.88 85 ALA A O 1
ATOM 625 N N . LEU A 1 86 ? -18.891 -4.640 7.065 1.00 90.25 86 LEU A N 1
ATOM 626 C CA . LEU A 1 86 ? -19.038 -3.913 5.803 1.00 90.25 86 LEU A CA 1
ATOM 627 C C . LEU A 1 86 ? -17.680 -3.480 5.235 1.00 90.25 86 LEU A C 1
ATOM 629 O O . LEU A 1 86 ? -17.416 -3.711 4.058 1.00 90.25 86 LEU A O 1
ATOM 633 N N . SER A 1 87 ? -16.803 -2.902 6.063 1.00 87.56 87 SER A N 1
ATOM 634 C CA . SER A 1 87 ? -15.454 -2.504 5.641 1.00 87.56 87 SER A CA 1
ATOM 635 C C . SER A 1 87 ? -14.625 -3.695 5.165 1.00 87.56 87 SER A C 1
ATOM 637 O 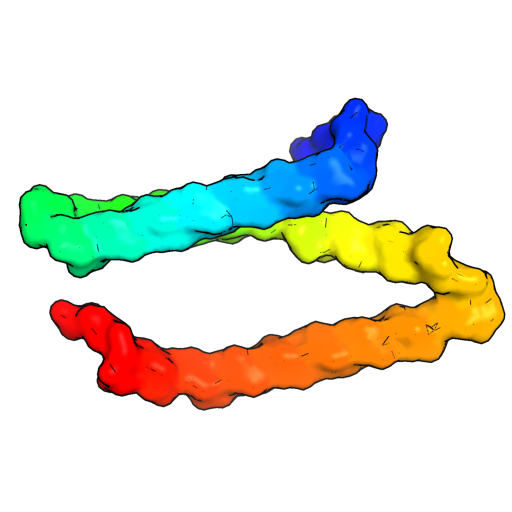O . SER A 1 87 ? -13.952 -3.595 4.141 1.00 87.56 87 SER A O 1
ATOM 639 N N . LEU A 1 88 ? -14.694 -4.832 5.863 1.00 87.88 88 LEU A N 1
ATOM 640 C CA . LEU A 1 88 ? -14.001 -6.050 5.453 1.00 87.88 88 LEU A CA 1
ATOM 641 C C . LEU A 1 88 ? -14.588 -6.609 4.151 1.00 87.88 88 LEU A C 1
ATOM 643 O O . LEU A 1 88 ? -13.834 -6.973 3.253 1.00 87.88 88 LEU A O 1
ATOM 647 N N . GLY A 1 89 ? -15.916 -6.616 4.011 1.00 91.25 89 GLY A N 1
ATOM 648 C CA . GLY A 1 89 ? -16.591 -7.010 2.774 1.00 91.25 89 GLY A CA 1
ATOM 649 C C . GLY A 1 89 ? -16.169 -6.148 1.582 1.00 91.25 89 GLY A C 1
ATOM 650 O O . GLY A 1 89 ? -15.807 -6.681 0.537 1.00 91.25 89 GLY A O 1
ATOM 651 N N . MET A 1 90 ? -16.123 -4.823 1.756 1.00 90.81 90 MET A N 1
ATOM 652 C CA . MET A 1 90 ? -15.621 -3.889 0.740 1.00 90.81 90 MET A CA 1
ATOM 653 C C . MET A 1 90 ? -14.142 -4.123 0.423 1.00 90.81 90 MET A C 1
ATOM 655 O O . MET A 1 90 ? -13.759 -4.080 -0.741 1.00 90.81 90 MET A O 1
ATOM 659 N N . HIS A 1 91 ? -13.312 -4.412 1.430 1.00 89.19 91 HIS A N 1
ATOM 660 C CA . HIS A 1 91 ? -11.898 -4.720 1.222 1.00 89.19 91 HIS A CA 1
ATOM 661 C C . HIS A 1 91 ? -11.709 -5.965 0.344 1.00 89.19 91 HIS A C 1
ATOM 663 O O . HIS A 1 91 ? -10.959 -5.929 -0.632 1.00 89.19 91 HIS A O 1
ATOM 669 N N . TRP A 1 92 ? -12.437 -7.045 0.640 1.00 91.69 92 TRP A N 1
ATOM 670 C CA . TRP A 1 92 ? -12.414 -8.261 -0.172 1.00 91.69 92 TRP A CA 1
ATOM 671 C C . TRP A 1 92 ? -12.975 -8.044 -1.576 1.00 91.69 92 TRP A C 1
ATOM 673 O O . TRP A 1 92 ? -12.386 -8.535 -2.537 1.00 91.69 92 TRP A O 1
ATOM 683 N N . ALA A 1 93 ? -14.057 -7.274 -1.717 1.00 94.12 93 ALA A N 1
ATOM 684 C CA . ALA A 1 93 ? -14.612 -6.928 -3.023 1.00 94.12 93 ALA A CA 1
ATOM 685 C C . ALA A 1 93 ? -13.593 -6.166 -3.887 1.00 94.12 93 ALA A C 1
ATOM 687 O O . ALA A 1 93 ? -13.383 -6.523 -5.044 1.00 94.12 93 ALA A O 1
ATOM 688 N N . SER A 1 94 ? -12.899 -5.178 -3.317 1.00 91.88 94 SER A N 1
ATOM 689 C CA . SER A 1 94 ? -11.827 -4.455 -4.010 1.00 91.88 94 SER A CA 1
ATOM 690 C C . SER A 1 94 ? -10.677 -5.378 -4.414 1.00 91.88 94 SER A C 1
ATOM 692 O O . SER A 1 94 ? -10.235 -5.322 -5.558 1.00 91.88 94 SER A O 1
ATOM 694 N N . ASN A 1 95 ? -10.227 -6.269 -3.522 1.00 91.75 95 ASN A N 1
ATOM 695 C CA . ASN A 1 95 ? -9.180 -7.244 -3.851 1.00 91.75 95 ASN A CA 1
ATOM 696 C C . ASN A 1 95 ? -9.606 -8.186 -4.983 1.00 91.75 95 ASN A C 1
ATOM 698 O O . ASN A 1 95 ? -8.803 -8.487 -5.862 1.00 91.75 95 ASN A O 1
ATOM 702 N N . PHE A 1 96 ? -10.869 -8.617 -4.995 1.00 94.00 96 PHE A N 1
ATOM 703 C CA . PHE A 1 96 ? -11.413 -9.446 -6.066 1.00 94.00 96 PHE A CA 1
ATOM 704 C C . PHE A 1 96 ? -11.408 -8.710 -7.411 1.00 94.00 96 PHE A C 1
ATOM 706 O O . PHE A 1 96 ? -10.927 -9.247 -8.406 1.00 94.00 96 PHE A O 1
ATOM 713 N N . VAL A 1 97 ? -11.870 -7.456 -7.433 1.00 95.06 97 VAL A N 1
ATOM 714 C CA . VAL A 1 97 ? -11.837 -6.604 -8.631 1.00 95.06 97 VAL A CA 1
ATOM 715 C C . VAL A 1 97 ? -10.400 -6.420 -9.125 1.00 95.06 97 VAL A C 1
ATOM 717 O O . VAL A 1 97 ? -10.133 -6.632 -10.305 1.00 95.06 97 VAL A O 1
ATOM 720 N N . ILE A 1 98 ? -9.457 -6.091 -8.237 1.00 92.25 98 ILE A N 1
ATOM 721 C CA . ILE A 1 98 ? -8.039 -5.955 -8.599 1.00 92.25 98 ILE A CA 1
ATOM 722 C C . ILE A 1 98 ? -7.520 -7.265 -9.199 1.00 92.25 98 ILE A C 1
ATOM 724 O O . ILE A 1 98 ? -6.947 -7.239 -10.282 1.00 92.25 98 ILE A O 1
ATOM 728 N N . GLY A 1 99 ? -7.771 -8.407 -8.555 1.00 91.75 99 GLY A N 1
ATOM 729 C CA . GLY A 1 99 ? -7.329 -9.717 -9.039 1.00 91.75 99 GLY A CA 1
ATOM 730 C C . GLY A 1 99 ? -7.865 -10.072 -10.429 1.00 91.75 99 GLY A C 1
ATOM 731 O O . GLY A 1 99 ? -7.126 -10.619 -11.244 1.00 91.75 99 GLY A O 1
ATOM 732 N N . LEU A 1 100 ? -9.115 -9.711 -10.731 1.00 92.56 100 LEU A N 1
ATOM 733 C CA . LEU A 1 100 ? -9.718 -9.944 -12.045 1.00 92.56 100 LEU A CA 1
ATOM 734 C C . LEU A 1 100 ? -9.119 -9.056 -13.141 1.00 92.56 100 LEU A C 1
ATOM 736 O O . LEU A 1 100 ? -8.840 -9.527 -14.244 1.00 92.56 100 LEU A O 1
ATOM 740 N N . TYR A 1 101 ? -8.942 -7.764 -12.860 1.00 91.94 101 TYR A N 1
ATOM 741 C CA . TYR A 1 101 ? -8.557 -6.796 -13.889 1.00 91.94 101 TYR A CA 1
ATOM 742 C C . TYR A 1 101 ? -7.051 -6.568 -13.997 1.00 91.94 101 TYR A C 1
ATOM 744 O O . TYR A 1 101 ? -6.617 -6.023 -15.009 1.00 91.94 101 TYR A O 1
ATOM 752 N N . PHE A 1 102 ? -6.249 -7.007 -13.023 1.00 89.25 102 PHE A N 1
ATOM 753 C CA . PHE A 1 102 ? -4.810 -6.738 -12.972 1.00 89.25 102 PHE A CA 1
ATOM 754 C C . PHE A 1 102 ? -4.097 -7.082 -14.285 1.00 89.25 102 PHE A C 1
ATOM 756 O O . PHE A 1 102 ? -3.535 -6.197 -14.926 1.00 89.25 102 PHE A O 1
ATOM 763 N N . LEU A 1 103 ? -4.194 -8.334 -14.747 1.00 90.00 103 LEU A N 1
ATOM 764 C CA . LEU A 1 103 ? -3.555 -8.762 -15.997 1.00 90.00 103 LEU A CA 1
ATOM 765 C C . LEU A 1 103 ? -4.105 -8.013 -17.217 1.00 90.00 103 LEU A C 1
ATOM 767 O O . LEU A 1 103 ? -3.349 -7.651 -18.112 1.00 90.00 103 LEU A O 1
ATOM 771 N N . SER A 1 104 ? -5.411 -7.738 -17.247 1.00 89.31 104 SER A N 1
ATOM 772 C CA . SER A 1 104 ? -6.036 -7.005 -18.356 1.00 89.31 104 SER A CA 1
ATOM 773 C C . SER A 1 104 ? -5.532 -5.564 -18.457 1.00 89.31 104 SER A C 1
ATOM 775 O O . SER A 1 104 ? -5.348 -5.052 -19.560 1.00 89.31 104 SER A O 1
ATOM 777 N N . VAL A 1 105 ? -5.305 -4.908 -17.316 1.00 88.81 105 VAL A N 1
ATOM 778 C CA . VAL A 1 105 ? -4.758 -3.549 -17.252 1.00 88.81 105 VAL A CA 1
ATOM 779 C C . VAL A 1 105 ? -3.278 -3.556 -17.621 1.00 88.81 105 VAL A C 1
ATOM 781 O O . VAL A 1 105 ? -2.873 -2.748 -18.451 1.00 88.81 105 VAL A O 1
ATOM 784 N N . VAL A 1 106 ? -2.491 -4.494 -17.086 1.00 87.00 106 VAL A N 1
ATOM 785 C CA . VAL A 1 106 ? -1.060 -4.622 -17.409 1.00 87.00 106 VAL A CA 1
ATOM 786 C C . VAL A 1 106 ? -0.849 -4.922 -18.894 1.00 87.00 106 VAL A C 1
ATOM 788 O O . VAL A 1 106 ? -0.003 -4.303 -19.518 1.00 87.00 106 VAL A O 1
ATOM 791 N N . ASN A 1 107 ? -1.660 -5.778 -19.512 1.00 85.88 107 ASN A N 1
ATOM 792 C CA . ASN A 1 107 ? -1.515 -6.076 -20.941 1.00 85.88 107 ASN A CA 1
ATOM 793 C C . ASN A 1 107 ? -1.895 -4.900 -21.859 1.00 85.88 107 ASN A C 1
ATOM 795 O O . ASN A 1 107 ? -1.442 -4.853 -22.998 1.00 85.88 107 ASN A O 1
ATOM 799 N N . LYS A 1 108 ? -2.752 -3.973 -21.405 1.00 86.88 108 LYS A N 1
ATOM 800 C CA . LYS A 1 108 ? -3.187 -2.813 -22.206 1.00 86.88 108 LYS A CA 1
ATOM 801 C C . LYS A 1 108 ? -2.359 -1.554 -21.970 1.00 86.88 108 LYS A C 1
ATOM 803 O O . LYS A 1 108 ? -2.173 -0.777 -22.897 1.00 86.88 108 LYS A O 1
ATOM 808 N N . PHE A 1 109 ? -1.950 -1.325 -20.727 1.00 82.62 109 PHE A N 1
ATOM 809 C CA . PHE A 1 109 ? -1.308 -0.089 -20.274 1.00 82.62 109 PHE A CA 1
ATOM 810 C C . PHE A 1 109 ? 0.099 -0.316 -19.715 1.00 82.62 109 PHE A C 1
ATOM 812 O O . PHE A 1 109 ? 0.778 0.648 -19.371 1.00 82.62 109 PHE A O 1
ATOM 819 N N . GLY A 1 110 ? 0.525 -1.571 -19.576 1.00 73.69 110 GLY A N 1
ATOM 820 C CA . GLY A 1 110 ? 1.883 -1.911 -19.183 1.00 73.69 110 GLY A CA 1
ATOM 821 C C . GLY A 1 110 ? 2.873 -1.586 -20.293 1.00 73.69 110 GLY A C 1
ATOM 822 O O . GLY A 1 110 ? 2.558 -1.637 -21.481 1.00 73.69 110 GLY A O 1
ATOM 823 N N . ILE A 1 111 ? 4.076 -1.228 -19.870 1.00 65.00 111 ILE A N 1
ATOM 824 C CA . ILE A 1 111 ? 5.192 -0.875 -20.738 1.00 65.00 111 ILE A CA 1
ATOM 825 C C . ILE A 1 111 ? 5.894 -2.201 -21.067 1.00 65.00 111 ILE A C 1
ATOM 827 O O . ILE A 1 111 ? 6.250 -2.931 -20.140 1.00 65.00 111 ILE A O 1
ATOM 831 N N . SER A 1 112 ? 5.966 -2.558 -22.357 1.00 51.94 112 SER A N 1
ATOM 832 C CA . SER A 1 112 ? 6.656 -3.771 -22.842 1.00 51.94 112 SER A CA 1
ATOM 833 C C . SER A 1 112 ? 8.168 -3.636 -22.758 1.00 51.94 112 SER A C 1
ATOM 835 O O . SER A 1 112 ? 8.660 -2.524 -23.043 1.00 51.94 112 SER A O 1
#

Mean predicted aligned error: 7.68 Å

pLDDT: mean 81.23, std 10.65, range [49.69, 95.06]